Protein AF-A0A8T4W995-F1 (afdb_monomer_lite)

Radius of gyration: 31.46 Å; chains: 1; bounding box: 67×55×82 Å

pLDDT: mean 80.15, std 13.87, range [48.19, 95.19]

Structure (mmCIF, N/CA/C/O backbone):
data_AF-A0A8T4W995-F1
#
_entry.id   AF-A0A8T4W995-F1
#
loop_
_atom_site.group_PDB
_atom_site.id
_atom_site.type_symbol
_atom_site.label_atom_id
_atom_site.label_alt_id
_atom_site.labe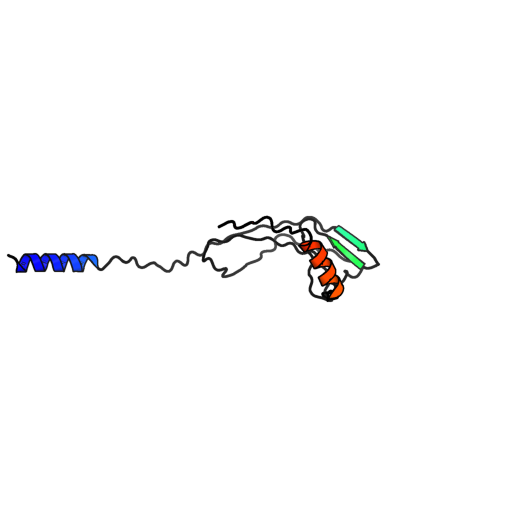l_comp_id
_atom_site.label_asym_id
_atom_site.label_entity_id
_atom_site.label_seq_id
_atom_site.pdbx_PDB_ins_code
_atom_site.Cartn_x
_atom_site.Cartn_y
_atom_site.Cartn_z
_atom_site.occupancy
_atom_site.B_iso_or_equiv
_atom_site.auth_seq_id
_atom_site.auth_comp_id
_atom_site.auth_asym_id
_atom_site.auth_atom_id
_atom_site.pdbx_PDB_model_num
ATOM 1 N N . MET A 1 1 ? -50.933 -1.919 63.798 1.00 59.69 1 MET A N 1
ATOM 2 C CA . MET A 1 1 ? -49.579 -2.475 63.555 1.00 59.69 1 MET A CA 1
ATOM 3 C C . MET A 1 1 ? -49.332 -2.862 62.095 1.00 59.69 1 MET A C 1
ATOM 5 O O . MET A 1 1 ? -48.410 -2.312 61.514 1.00 59.69 1 MET A O 1
ATOM 9 N N . LYS A 1 2 ? -50.172 -3.692 61.452 1.00 66.94 2 LYS A N 1
ATOM 10 C CA . LYS A 1 2 ? -49.977 -4.119 60.043 1.00 66.94 2 LYS A CA 1
ATOM 11 C C . LYS A 1 2 ? -49.832 -2.969 59.023 1.00 66.94 2 LYS A C 1
ATOM 13 O O . LYS A 1 2 ? -48.969 -3.030 58.161 1.00 66.94 2 LYS A O 1
ATOM 18 N N . LYS A 1 3 ? -50.619 -1.892 59.162 1.00 74.94 3 LYS A N 1
ATOM 19 C CA . LYS A 1 3 ? -50.568 -0.717 58.262 1.00 74.94 3 LYS A CA 1
ATOM 20 C C . LYS A 1 3 ? -49.280 0.110 58.398 1.00 74.94 3 LYS A C 1
ATOM 22 O O . LYS A 1 3 ? -48.778 0.622 57.409 1.00 74.94 3 LYS A O 1
ATOM 27 N N . ILE A 1 4 ? -48.733 0.194 59.613 1.00 80.75 4 ILE A N 1
ATOM 28 C CA . ILE A 1 4 ? -47.474 0.906 59.893 1.00 80.75 4 ILE A CA 1
ATOM 29 C C . ILE A 1 4 ? -46.301 0.119 59.307 1.00 80.75 4 ILE A C 1
ATOM 31 O O . ILE A 1 4 ? -45.450 0.687 58.636 1.00 80.75 4 ILE A O 1
ATOM 35 N N . MET A 1 5 ? -46.310 -1.205 59.478 1.00 81.00 5 MET A N 1
ATOM 36 C CA . MET A 1 5 ? -45.289 -2.075 58.900 1.00 81.00 5 MET A CA 1
ATOM 37 C C . MET A 1 5 ? -45.306 -2.043 57.360 1.00 81.00 5 MET A C 1
ATOM 39 O O . MET A 1 5 ? -44.251 -1.996 56.735 1.00 81.00 5 MET A O 1
ATOM 43 N N . LEU A 1 6 ? -46.497 -1.980 56.751 1.00 83.25 6 LEU A N 1
ATOM 44 C CA . LEU A 1 6 ? -46.648 -1.837 55.300 1.00 83.25 6 LEU A CA 1
ATOM 45 C C . LEU A 1 6 ? -46.112 -0.488 54.790 1.00 83.25 6 LEU A C 1
ATOM 47 O O . LEU A 1 6 ? -45.497 -0.434 53.730 1.00 83.25 6 LEU A O 1
ATOM 51 N N . SER A 1 7 ? -46.289 0.583 55.569 1.00 83.75 7 SER A N 1
ATOM 52 C CA . SER A 1 7 ? -45.753 1.912 55.250 1.00 83.75 7 SER A CA 1
ATOM 53 C C . SER A 1 7 ? -44.224 1.944 55.281 1.00 83.75 7 SER A C 1
ATOM 55 O O . SER A 1 7 ? -43.614 2.565 54.416 1.00 83.75 7 SER A O 1
ATOM 57 N N . PHE A 1 8 ? -43.598 1.259 56.244 1.00 82.94 8 PHE A N 1
ATOM 58 C CA . PHE A 1 8 ? -42.138 1.145 56.305 1.00 82.94 8 PHE A CA 1
ATOM 59 C C . PHE A 1 8 ? -41.574 0.308 55.156 1.00 82.94 8 PHE A C 1
ATOM 61 O O . PHE A 1 8 ? -40.542 0.669 54.600 1.00 82.94 8 PHE A O 1
ATOM 68 N N . LEU A 1 9 ? -42.269 -0.759 54.753 1.00 81.75 9 LEU A N 1
ATOM 69 C CA . LEU A 1 9 ? -41.882 -1.563 53.593 1.00 81.75 9 LEU A CA 1
ATOM 70 C C . LEU A 1 9 ? -41.928 -0.740 52.297 1.00 81.75 9 LEU A C 1
ATOM 72 O O . LEU A 1 9 ? -41.005 -0.808 51.490 1.00 81.75 9 LEU A O 1
ATOM 76 N N . PHE A 1 10 ? -42.968 0.080 52.123 1.00 80.44 10 PHE A N 1
ATOM 77 C CA . PHE A 1 10 ? -43.092 0.973 50.969 1.00 80.44 10 PHE A CA 1
ATOM 78 C C . PHE A 1 10 ? -42.010 2.057 50.955 1.00 80.44 10 PHE A C 1
ATOM 80 O O . PHE A 1 10 ? -41.427 2.332 49.910 1.00 80.44 10 PHE A O 1
ATOM 87 N N . LEU A 1 11 ? -41.698 2.633 52.119 1.00 80.25 11 LEU A N 1
ATOM 88 C CA . LEU A 1 11 ? -40.626 3.618 52.258 1.00 80.25 11 LEU A CA 1
ATOM 89 C C . LEU A 1 11 ? -39.253 3.001 51.944 1.00 80.25 11 LEU A C 1
ATOM 91 O O . LEU A 1 11 ? -38.442 3.624 51.267 1.00 80.25 11 LEU A O 1
ATOM 95 N N . PHE A 1 12 ? -39.021 1.753 52.361 1.00 78.81 12 PHE A N 1
ATOM 96 C CA . PHE A 1 12 ? -37.796 1.015 52.052 1.00 78.81 12 PHE A CA 1
ATOM 97 C C . PHE A 1 12 ? -37.675 0.679 50.557 1.00 78.81 12 PHE A C 1
ATOM 99 O O . PHE A 1 12 ? -36.586 0.770 49.994 1.00 78.81 12 PHE A O 1
ATOM 106 N N . LEU A 1 13 ? -38.786 0.355 49.884 1.00 74.81 13 LEU A N 1
ATOM 107 C CA . LEU A 1 13 ? -38.805 0.156 48.430 1.00 74.81 13 LEU A CA 1
ATOM 108 C C . LEU A 1 13 ? -38.495 1.453 47.665 1.00 74.81 13 LEU A C 1
ATOM 110 O O . LEU A 1 13 ? -37.734 1.432 46.702 1.00 74.81 13 LEU A O 1
ATOM 114 N N . LEU A 1 14 ? -39.047 2.584 48.114 1.00 72.19 14 LEU A N 1
ATOM 115 C CA . LEU A 1 14 ? -38.832 3.897 47.494 1.00 72.19 14 LEU A CA 1
ATOM 116 C C . LEU A 1 14 ? -37.412 4.443 47.712 1.00 72.19 14 LEU A C 1
ATOM 118 O O . LEU A 1 14 ? -36.934 5.247 46.918 1.00 72.19 14 LEU A O 1
ATOM 122 N N . LEU A 1 15 ? -36.714 3.994 48.755 1.00 68.94 15 LEU A N 1
ATOM 123 C CA . LEU A 1 15 ? -35.306 4.333 48.987 1.00 68.94 15 LEU A CA 1
ATOM 124 C C . LEU A 1 15 ? -34.338 3.516 48.110 1.00 68.94 15 LEU A C 1
ATOM 126 O O . LEU A 1 15 ? -33.193 3.922 47.949 1.00 68.94 15 LEU A O 1
ATOM 130 N N . ASN A 1 16 ? -34.785 2.405 47.509 1.00 63.03 16 ASN A N 1
ATOM 131 C CA . ASN A 1 16 ? -33.955 1.550 46.647 1.00 63.03 16 ASN A CA 1
ATOM 132 C C . ASN A 1 16 ? -34.031 1.895 45.146 1.00 63.03 16 ASN A C 1
ATOM 134 O O . ASN A 1 16 ? -33.331 1.278 44.350 1.00 63.03 16 ASN A O 1
ATOM 138 N N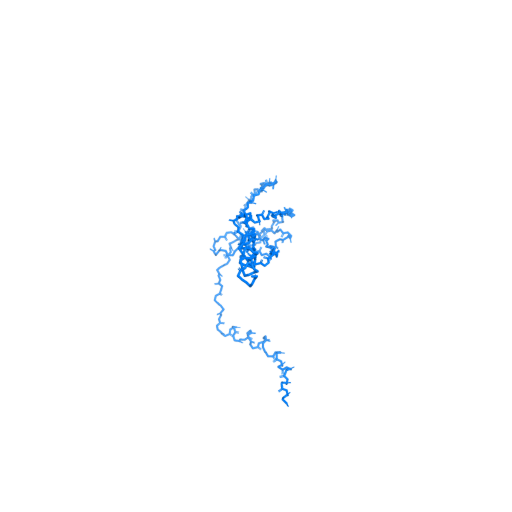 . VAL A 1 17 ? -34.851 2.867 44.727 1.00 60.16 17 VAL A N 1
ATOM 139 C CA . VAL A 1 17 ? -35.021 3.190 43.292 1.00 60.16 17 VAL A CA 1
ATOM 140 C C . VAL A 1 17 ? -33.990 4.164 42.716 1.00 60.16 17 VAL A C 1
ATOM 142 O O . VAL A 1 17 ? -34.069 4.471 41.534 1.00 60.16 17 VAL A O 1
ATOM 145 N N . ASN A 1 18 ? -32.992 4.625 43.476 1.00 58.88 18 ASN A N 1
ATOM 146 C CA . ASN A 1 18 ? -32.003 5.570 42.949 1.00 58.88 18 ASN A CA 1
ATOM 147 C C . ASN A 1 18 ? -30.573 5.255 43.380 1.00 58.88 18 ASN A C 1
ATOM 149 O O . ASN A 1 18 ? -30.041 5.927 44.251 1.00 58.88 18 ASN A O 1
ATOM 153 N N . THR A 1 19 ? -29.937 4.313 42.684 1.00 55.75 19 THR A N 1
ATOM 154 C CA . THR A 1 19 ? -28.528 4.442 42.268 1.00 55.75 19 THR A CA 1
ATOM 155 C C . THR A 1 19 ? -28.294 3.628 40.992 1.00 55.75 19 THR A C 1
ATOM 157 O O . THR A 1 19 ? -27.405 2.781 40.935 1.00 55.75 19 THR A O 1
ATOM 160 N N . ASN A 1 20 ? -29.072 3.877 39.935 1.00 53.44 20 ASN A N 1
ATOM 161 C CA . ASN A 1 20 ? -28.473 3.715 38.616 1.00 53.44 20 ASN A CA 1
ATOM 162 C C . ASN A 1 20 ? -27.527 4.896 38.491 1.00 53.44 20 ASN A C 1
ATOM 164 O O . ASN A 1 20 ? -27.963 6.031 38.296 1.00 53.44 20 ASN A O 1
ATOM 168 N N . ALA A 1 21 ? -26.251 4.625 38.761 1.00 53.28 21 ALA A N 1
ATOM 169 C CA . ALA A 1 21 ? -25.173 5.537 38.462 1.00 53.28 21 ALA A CA 1
ATOM 170 C C . ALA A 1 21 ? -25.461 6.143 37.089 1.00 53.28 21 ALA A C 1
ATOM 172 O O . ALA A 1 21 ? -25.670 5.422 36.111 1.00 53.28 21 ALA A O 1
ATOM 173 N N . ILE A 1 22 ? -25.537 7.470 37.053 1.00 50.31 22 ILE A N 1
ATOM 174 C CA . ILE A 1 22 ? -25.339 8.220 35.828 1.00 50.31 22 ILE A CA 1
ATOM 175 C C . ILE A 1 22 ? -23.974 7.742 35.345 1.00 50.31 22 ILE A C 1
ATOM 177 O O . ILE A 1 22 ? -22.948 8.127 35.903 1.00 50.31 22 ILE A O 1
ATOM 181 N N . LEU A 1 23 ? -23.978 6.808 34.394 1.00 52.41 23 LEU A N 1
ATOM 182 C CA . LEU A 1 23 ? -22.832 6.554 33.550 1.00 52.41 23 LEU A CA 1
ATOM 183 C C . LEU A 1 23 ? -22.650 7.877 32.827 1.00 52.41 23 LEU A C 1
ATOM 185 O O . LEU A 1 23 ? -23.374 8.193 31.884 1.00 52.41 23 LEU A O 1
ATOM 189 N N . THR A 1 24 ? -21.772 8.711 33.375 1.00 50.22 24 THR A N 1
ATOM 190 C CA . THR A 1 24 ? -21.151 9.766 32.604 1.00 50.22 24 THR A CA 1
ATOM 191 C C . THR A 1 24 ? -20.681 9.097 31.327 1.00 50.22 24 THR A C 1
ATOM 193 O O . THR A 1 24 ? -20.002 8.071 31.375 1.00 50.22 24 THR A O 1
ATOM 196 N N . ASP A 1 25 ? -21.148 9.634 30.207 1.00 49.47 25 ASP A N 1
ATOM 197 C CA . ASP A 1 25 ? -20.716 9.316 28.855 1.00 49.47 25 ASP A CA 1
ATOM 198 C C . ASP A 1 25 ? -19.243 9.729 28.699 1.00 49.47 25 ASP A C 1
ATOM 200 O O . ASP A 1 25 ? -18.883 10.600 27.917 1.00 49.47 25 ASP A O 1
ATOM 204 N N . ASP A 1 26 ? -18.373 9.137 29.513 1.00 48.19 26 ASP A N 1
ATOM 205 C CA . ASP A 1 26 ? -16.971 8.987 29.199 1.00 48.19 26 ASP A CA 1
ATOM 206 C C . ASP A 1 26 ? -16.947 7.869 28.171 1.00 48.19 26 ASP A C 1
ATOM 208 O O . ASP A 1 26 ? -16.688 6.702 28.476 1.00 48.19 26 ASP A O 1
ATOM 212 N N . SER A 1 27 ? -17.276 8.218 26.926 1.00 58.09 27 SER A N 1
ATOM 213 C CA . SER A 1 27 ? -16.834 7.443 25.782 1.00 58.09 27 SER A CA 1
ATOM 214 C C . SER A 1 27 ? -15.336 7.235 25.991 1.00 58.09 27 SER A C 1
ATOM 216 O O . SER A 1 27 ? -14.557 8.185 25.886 1.00 58.09 27 SER A O 1
ATOM 218 N N . LEU A 1 28 ? -14.960 6.031 26.421 1.00 59.12 28 LEU A N 1
ATOM 219 C CA . LEU A 1 28 ? -13.613 5.687 26.846 1.00 59.12 28 LEU A CA 1
ATOM 220 C C . LEU A 1 28 ? -12.721 5.768 25.602 1.00 59.12 28 LEU A C 1
ATOM 222 O O . LEU A 1 28 ? -12.573 4.808 24.851 1.00 59.12 28 LEU A O 1
ATOM 226 N N . SER A 1 29 ? -12.229 6.970 25.306 1.00 66.94 29 SER A N 1
ATOM 227 C CA . SER A 1 29 ? -11.438 7.249 24.116 1.00 66.94 29 SER A CA 1
ATOM 228 C C . SER A 1 29 ? -10.022 6.771 24.380 1.00 66.94 29 SER A C 1
ATOM 230 O O . SER A 1 29 ? -9.174 7.516 24.872 1.00 66.94 29 SER A O 1
ATOM 232 N N . GLU A 1 30 ? -9.769 5.507 24.072 1.00 78.44 30 GLU A N 1
ATOM 233 C CA . GLU A 1 30 ? -8.433 4.939 24.144 1.00 78.44 30 GLU A CA 1
ATOM 234 C C . GLU A 1 30 ? -7.613 5.383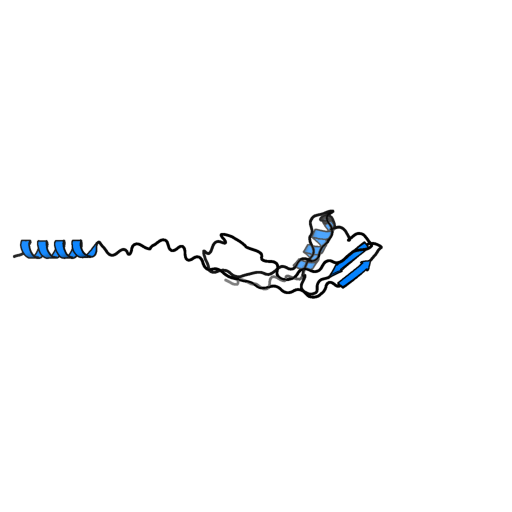 22.926 1.00 78.44 30 GLU A C 1
ATOM 236 O O . GLU A 1 30 ? -7.943 5.080 21.779 1.00 78.44 30 GLU A O 1
ATOM 241 N N . ASN A 1 31 ? -6.527 6.114 23.176 1.00 85.50 31 ASN A N 1
ATOM 242 C CA . ASN A 1 31 ? -5.577 6.490 22.136 1.00 85.50 31 ASN A CA 1
ATOM 243 C C . ASN A 1 31 ? -4.476 5.434 22.047 1.00 85.50 31 ASN A C 1
ATOM 245 O O . ASN A 1 31 ? -3.674 5.292 22.969 1.00 85.50 31 ASN A O 1
ATOM 249 N N . GLN A 1 32 ? -4.389 4.748 20.909 1.00 87.88 32 GLN A N 1
ATOM 250 C CA . GLN A 1 32 ? -3.279 3.846 20.606 1.00 87.88 32 GLN A CA 1
ATOM 251 C C . GLN A 1 32 ? -2.324 4.502 19.609 1.00 87.88 32 GLN A C 1
ATOM 253 O O . GLN A 1 32 ? -2.745 5.041 18.587 1.00 87.88 32 GLN A O 1
ATOM 258 N N . SER A 1 33 ? -1.027 4.471 19.921 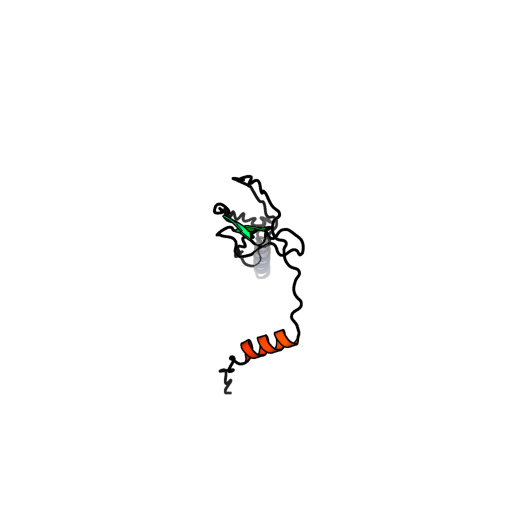1.00 90.44 33 SER A N 1
ATOM 259 C CA . SER A 1 33 ? 0.029 5.034 19.074 1.00 90.44 33 SER A CA 1
ATOM 260 C C . SER A 1 33 ? 0.933 3.931 18.543 1.00 90.44 33 SER A C 1
ATOM 262 O O . SER A 1 33 ? 1.397 3.082 19.303 1.00 90.44 33 SER A O 1
ATOM 264 N N . PHE A 1 34 ? 1.217 3.978 17.243 1.00 90.50 34 PHE A N 1
ATOM 265 C CA . PHE A 1 34 ? 2.125 3.054 16.574 1.00 90.50 34 PHE A CA 1
ATOM 266 C C . PHE A 1 34 ? 3.233 3.841 15.887 1.00 90.50 34 PHE A C 1
ATOM 268 O O . PHE A 1 34 ? 2.963 4.810 15.180 1.00 90.50 34 PHE A O 1
ATOM 275 N N . THR A 1 35 ? 4.470 3.393 16.077 1.00 91.50 35 THR A N 1
ATOM 276 C CA . THR A 1 35 ? 5.636 3.954 15.396 1.00 91.50 35 THR A CA 1
ATOM 277 C C . THR A 1 35 ? 6.117 2.969 14.347 1.00 91.50 35 THR A C 1
ATOM 279 O O . THR A 1 35 ? 6.291 1.780 14.631 1.00 91.50 35 THR A O 1
ATOM 282 N N . PHE A 1 36 ? 6.343 3.478 13.141 1.00 90.75 36 PHE A N 1
ATOM 283 C CA . PHE A 1 36 ? 6.863 2.719 12.015 1.00 90.75 36 PHE A CA 1
ATOM 284 C C . PHE A 1 36 ? 8.180 3.333 11.564 1.00 90.75 36 PHE A C 1
ATOM 286 O O . PHE A 1 36 ? 8.291 4.551 11.445 1.00 90.75 36 PHE A O 1
ATOM 293 N N . SER A 1 37 ? 9.154 2.470 11.300 1.00 91.19 37 SER A N 1
ATOM 294 C CA . SER A 1 37 ? 10.447 2.847 10.746 1.00 91.19 37 SER A CA 1
ATOM 295 C C . SER A 1 37 ? 10.714 1.969 9.539 1.00 91.19 37 SER A C 1
ATOM 297 O O . SER A 1 37 ? 10.444 0.768 9.579 1.00 91.19 37 SER A O 1
ATOM 299 N N . PHE A 1 38 ? 11.244 2.577 8.486 1.00 92.19 38 PHE A N 1
ATOM 300 C CA . PHE A 1 38 ? 11.531 1.903 7.230 1.00 92.19 38 PHE A CA 1
ATOM 301 C C . PHE A 1 38 ? 13.030 1.886 6.981 1.00 92.19 38 PHE A C 1
ATOM 303 O O . PHE A 1 38 ? 13.750 2.825 7.333 1.00 92.19 38 PHE A O 1
ATOM 310 N N . SER A 1 39 ? 13.489 0.805 6.367 1.00 93.25 39 SER A N 1
ATOM 311 C CA . SER A 1 39 ? 14.829 0.729 5.803 1.00 93.25 39 SER A CA 1
ATOM 312 C C . SER A 1 39 ? 14.986 1.687 4.616 1.00 93.25 39 SER A C 1
ATOM 314 O O . SER A 1 39 ? 14.007 2.078 3.977 1.00 93.25 39 SER A O 1
ATOM 316 N N . SER A 1 40 ? 16.231 2.072 4.313 1.00 92.44 40 SER A N 1
ATOM 317 C CA . SER A 1 40 ? 16.524 2.845 3.103 1.00 92.44 40 SER A CA 1
ATOM 318 C C . SER A 1 40 ? 16.056 2.079 1.859 1.00 92.44 40 SER A C 1
ATOM 320 O O . SER A 1 40 ? 16.315 0.875 1.774 1.00 92.44 40 SER A O 1
ATOM 322 N N . PRO A 1 41 ? 15.406 2.747 0.891 1.00 93.88 41 PRO A N 1
ATOM 323 C CA . PRO A 1 41 ? 14.905 2.075 -0.296 1.00 93.88 41 PRO A CA 1
ATOM 324 C C . PRO A 1 41 ? 16.054 1.572 -1.176 1.00 93.88 41 PRO A C 1
ATOM 326 O O . PRO A 1 41 ? 17.052 2.264 -1.382 1.00 93.88 41 PRO A O 1
ATOM 329 N N . GLU A 1 42 ? 15.885 0.383 -1.743 1.00 93.81 42 GLU A N 1
ATOM 330 C CA . GLU A 1 42 ? 16.729 -0.137 -2.814 1.00 93.81 42 GLU A CA 1
ATOM 331 C C . GLU A 1 42 ? 16.088 0.224 -4.159 1.00 93.81 42 GLU A C 1
ATOM 333 O O . GLU A 1 42 ? 14.931 -0.108 -4.416 1.00 93.81 42 GLU A O 1
ATOM 338 N N . ILE A 1 43 ? 16.826 0.929 -5.016 1.00 93.50 43 ILE A N 1
ATOM 339 C CA . ILE A 1 43 ? 16.336 1.422 -6.309 1.00 93.50 43 ILE A CA 1
ATOM 340 C C . ILE A 1 43 ? 17.074 0.665 -7.412 1.00 93.50 43 ILE A C 1
ATOM 342 O O . ILE A 1 43 ? 18.302 0.735 -7.494 1.00 93.50 43 ILE A O 1
ATOM 346 N N . LYS A 1 44 ? 16.336 -0.064 -8.250 1.00 92.50 44 LYS A N 1
ATOM 347 C CA . LYS A 1 44 ? 16.880 -0.869 -9.353 1.00 92.50 44 LYS A CA 1
ATOM 348 C C . LYS A 1 44 ? 16.304 -0.421 -10.686 1.00 92.50 44 LYS A C 1
ATOM 350 O O . LYS A 1 44 ? 15.133 -0.071 -10.767 1.00 92.50 44 LYS A O 1
ATOM 355 N N . MET A 1 45 ? 17.129 -0.502 -11.726 1.00 93.12 45 MET A N 1
ATOM 356 C CA . MET A 1 45 ? 16.693 -0.368 -13.115 1.00 93.12 45 MET A CA 1
ATOM 357 C C . MET A 1 45 ? 16.384 -1.753 -13.680 1.00 93.12 45 MET A C 1
ATOM 359 O O . MET A 1 45 ? 17.251 -2.628 -13.661 1.00 93.12 45 MET A O 1
ATOM 363 N N . ILE A 1 46 ? 15.164 -1.953 -14.169 1.00 90.50 46 ILE A N 1
ATOM 364 C CA . ILE A 1 46 ? 14.700 -3.194 -14.794 1.00 90.50 46 ILE A CA 1
ATOM 365 C C . ILE A 1 46 ? 13.903 -2.801 -16.040 1.00 90.50 46 ILE A C 1
ATOM 367 O O . ILE A 1 46 ? 12.911 -2.094 -15.925 1.00 90.50 46 ILE A O 1
ATOM 371 N N . ASN A 1 47 ? 14.329 -3.262 -17.221 1.00 88.44 47 ASN A N 1
ATOM 372 C CA . ASN A 1 47 ? 13.681 -2.955 -18.507 1.00 88.44 47 ASN A CA 1
ATOM 373 C C . ASN A 1 47 ? 13.469 -1.444 -18.745 1.00 88.44 47 ASN A C 1
ATOM 375 O O . ASN A 1 47 ? 12.380 -1.027 -19.120 1.00 88.44 47 ASN A O 1
ATOM 379 N N . ASP A 1 48 ? 14.501 -0.634 -18.486 1.00 89.94 48 ASP A N 1
ATOM 380 C CA . ASP A 1 48 ? 14.486 0.838 -18.600 1.00 89.94 48 ASP A CA 1
ATOM 381 C C . ASP A 1 48 ? 13.529 1.579 -17.648 1.00 89.94 48 ASP A C 1
ATOM 383 O O . ASP A 1 48 ? 13.419 2.805 -17.696 1.00 89.94 48 ASP A O 1
ATOM 387 N N . GLU A 1 49 ? 12.914 0.864 -16.709 1.00 93.25 49 GLU A N 1
ATOM 388 C CA . GLU A 1 49 ? 12.071 1.429 -15.663 1.00 93.25 49 GLU A CA 1
ATOM 389 C C . GLU A 1 49 ? 12.712 1.276 -14.281 1.00 93.25 49 GLU A C 1
ATOM 391 O O . GLU A 1 49 ? 13.510 0.371 -14.015 1.00 93.25 49 GLU A O 1
ATOM 396 N N . ILE A 1 50 ? 12.340 2.172 -13.372 1.00 94.31 50 ILE A N 1
ATOM 397 C CA . ILE A 1 50 ? 12.734 2.116 -11.971 1.00 94.31 50 ILE A CA 1
ATOM 398 C C . ILE A 1 50 ? 11.766 1.224 -11.203 1.00 94.31 50 ILE A C 1
ATOM 400 O O . ILE A 1 50 ? 10.556 1.452 -11.189 1.00 94.31 50 ILE A O 1
ATOM 404 N N . GLN A 1 51 ? 12.330 0.283 -10.457 1.00 92.50 51 GLN A N 1
ATOM 405 C CA . GLN A 1 51 ? 11.641 -0.430 -9.393 1.00 92.50 51 GLN A CA 1
ATOM 406 C C . GLN A 1 51 ? 12.244 -0.043 -8.047 1.00 92.50 51 GLN A C 1
ATOM 408 O O . GLN A 1 51 ? 13.463 -0.056 -7.854 1.00 92.50 51 GLN A O 1
ATOM 413 N N . ILE A 1 52 ? 11.368 0.325 -7.120 1.00 93.69 52 ILE A N 1
ATOM 414 C CA . ILE A 1 52 ? 11.726 0.716 -5.759 1.00 93.69 52 ILE A CA 1
ATOM 415 C C . ILE A 1 52 ? 11.348 -0.440 -4.844 1.00 93.69 52 ILE A C 1
ATOM 417 O O . ILE A 1 52 ? 10.245 -0.969 -4.947 1.00 93.69 52 ILE A O 1
ATOM 421 N N . PHE A 1 53 ? 12.240 -0.803 -3.932 1.00 92.88 53 PHE A N 1
ATOM 422 C CA . PHE A 1 53 ? 12.020 -1.842 -2.935 1.00 92.88 53 PHE A CA 1
ATOM 423 C C . PHE A 1 53 ? 12.280 -1.281 -1.542 1.00 92.88 53 PHE A C 1
ATOM 425 O O . PHE A 1 53 ? 13.241 -0.549 -1.321 1.00 92.88 53 PHE A O 1
ATOM 432 N N . ILE A 1 54 ? 11.430 -1.646 -0.587 1.00 95.06 54 ILE A N 1
ATOM 433 C CA . ILE A 1 54 ? 11.619 -1.365 0.839 1.00 95.06 54 ILE A CA 1
ATOM 434 C C . ILE A 1 54 ? 11.472 -2.700 1.555 1.00 95.06 54 ILE A C 1
ATOM 436 O O . ILE A 1 54 ? 10.496 -3.406 1.313 1.00 95.06 54 ILE A O 1
ATOM 440 N N . LYS A 1 55 ? 12.424 -3.055 2.424 1.00 94.94 55 LYS A N 1
ATOM 441 C CA . LYS A 1 55 ? 12.485 -4.384 3.059 1.00 94.94 55 LYS A CA 1
ATOM 442 C C . LYS A 1 55 ? 11.193 -4.750 3.788 1.00 94.94 55 LYS A C 1
ATOM 444 O O . LYS A 1 55 ? 10.787 -5.906 3.788 1.00 94.94 55 LYS A O 1
ATOM 449 N N . GLU A 1 56 ? 10.585 -3.772 4.447 1.00 95.19 56 GLU A N 1
ATOM 450 C CA . GLU A 1 56 ? 9.367 -3.957 5.225 1.00 95.19 56 GLU A CA 1
ATOM 451 C C . GLU A 1 56 ? 8.121 -4.091 4.339 1.00 95.19 56 GLU A C 1
ATOM 453 O O . GLU A 1 56 ? 7.131 -4.666 4.781 1.00 95.19 56 GLU A O 1
ATOM 458 N N . ALA A 1 57 ? 8.140 -3.578 3.105 1.00 94.38 57 ALA A N 1
ATOM 459 C CA . ALA A 1 57 ? 6.978 -3.598 2.229 1.00 94.38 57 ALA A CA 1
ATOM 460 C C . ALA A 1 57 ? 6.646 -5.027 1.778 1.00 94.38 57 ALA A C 1
ATOM 462 O O . ALA A 1 57 ? 7.475 -5.734 1.213 1.00 94.38 57 ALA A O 1
ATOM 463 N N . SER A 1 58 ? 5.400 -5.438 2.008 1.00 90.12 58 SER A N 1
ATOM 464 C CA . SER A 1 58 ? 4.888 -6.767 1.651 1.00 90.12 58 SER A CA 1
ATOM 465 C C . SER A 1 58 ? 4.123 -6.781 0.327 1.00 90.12 58 SER A C 1
ATOM 467 O O . SER A 1 58 ? 3.704 -7.836 -0.140 1.00 90.12 58 SER A O 1
ATOM 469 N N . SER A 1 59 ? 3.887 -5.607 -0.254 1.00 90.62 59 SER A N 1
ATOM 470 C CA . SER A 1 59 ? 3.083 -5.416 -1.459 1.00 90.62 59 SER A CA 1
ATOM 471 C C . SER A 1 59 ? 3.480 -4.114 -2.153 1.00 90.62 59 SER A C 1
ATOM 473 O O . SER A 1 59 ? 4.302 -3.357 -1.632 1.00 90.62 59 SER A O 1
ATOM 475 N N . SER A 1 60 ? 2.872 -3.833 -3.301 1.00 90.38 60 SER A N 1
ATOM 476 C CA . SER A 1 60 ? 2.917 -2.527 -3.955 1.00 90.38 60 SER A CA 1
ATOM 477 C C . SER A 1 60 ? 1.520 -1.911 -4.061 1.00 90.38 60 SER A C 1
ATOM 479 O O . SER A 1 60 ? 0.503 -2.573 -3.830 1.00 90.38 60 SER A O 1
ATOM 481 N N . ILE A 1 61 ? 1.460 -0.616 -4.370 1.00 87.88 61 ILE A N 1
ATOM 482 C CA . ILE A 1 61 ? 0.229 0.030 -4.832 1.00 87.88 61 ILE A CA 1
ATOM 483 C C . ILE A 1 61 ? -0.212 -0.674 -6.119 1.00 87.88 61 ILE A C 1
ATOM 485 O O . ILE A 1 61 ? 0.615 -0.989 -6.966 1.00 87.88 61 ILE A O 1
ATOM 489 N N . THR A 1 62 ? -1.506 -0.972 -6.218 1.00 84.31 62 THR A N 1
ATOM 490 C CA . THR A 1 62 ? -2.087 -1.782 -7.303 1.00 84.31 62 THR A CA 1
ATOM 491 C C . THR A 1 62 ? -3.078 -1.003 -8.158 1.00 84.31 62 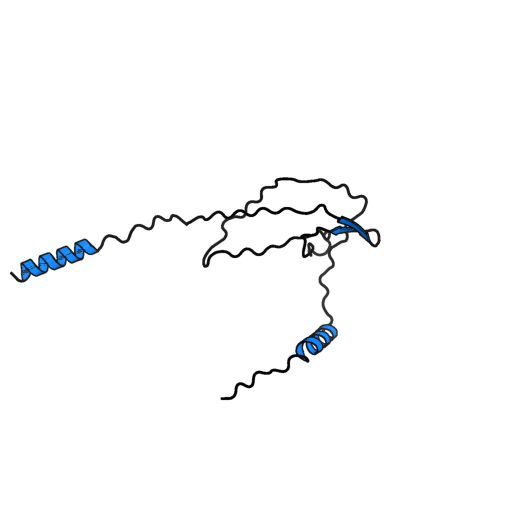THR A C 1
ATOM 493 O O . THR A 1 62 ? -3.727 -1.596 -9.014 1.00 84.31 62 THR A O 1
ATOM 496 N N . ASP A 1 63 ? -3.185 0.314 -7.957 1.00 88.56 63 ASP A N 1
ATOM 497 C CA . ASP A 1 63 ? -4.046 1.172 -8.766 1.00 88.56 63 ASP A CA 1
ATOM 498 C C . ASP A 1 63 ? -3.552 1.158 -10.222 1.00 88.56 63 ASP A C 1
ATOM 500 O O . ASP A 1 63 ? -2.449 1.641 -10.502 1.00 88.56 63 ASP A O 1
ATOM 504 N N . PRO A 1 64 ? -4.319 0.584 -11.166 1.00 87.94 64 PRO A N 1
ATOM 505 C CA . PRO A 1 64 ? -3.809 0.320 -12.504 1.00 87.94 64 PRO A CA 1
ATOM 506 C C . PRO A 1 64 ? -3.397 1.594 -13.235 1.00 87.94 64 PRO A C 1
ATOM 508 O O . PRO A 1 64 ? -4.130 2.583 -13.243 1.00 87.94 64 PRO A O 1
ATOM 511 N N . GLY A 1 65 ? -2.221 1.568 -13.862 1.00 87.12 65 GLY A N 1
ATOM 512 C CA . GLY A 1 65 ? -1.670 2.727 -14.567 1.00 87.12 65 GLY A CA 1
ATOM 513 C C . GLY A 1 65 ? -1.026 3.792 -13.669 1.00 87.12 65 GLY A C 1
ATOM 514 O O . GLY A 1 65 ? -0.473 4.753 -14.198 1.00 87.12 65 GLY A O 1
ATOM 515 N N . TYR A 1 66 ? -1.031 3.626 -12.342 1.00 91.69 66 TYR A N 1
ATOM 516 C CA . TYR A 1 66 ? -0.246 4.453 -11.419 1.00 91.69 66 TYR A CA 1
ATOM 517 C C . TYR A 1 66 ? 1.129 3.829 -11.144 1.00 91.69 66 TYR A C 1
ATOM 519 O O . TYR A 1 66 ? 1.263 2.606 -11.231 1.00 91.69 66 TYR A O 1
ATOM 527 N N . PRO A 1 67 ? 2.150 4.622 -10.767 1.00 92.88 67 PRO A N 1
ATOM 528 C CA . PRO A 1 67 ? 3.450 4.098 -10.354 1.00 92.88 67 PRO A CA 1
ATOM 529 C C . PRO A 1 67 ? 3.329 3.017 -9.272 1.00 92.88 67 PRO A C 1
ATOM 531 O O . PRO A 1 67 ? 2.709 3.233 -8.228 1.00 92.88 67 PRO A O 1
ATOM 534 N N . SER A 1 68 ? 3.950 1.865 -9.506 1.00 92.69 68 SER A N 1
ATOM 535 C CA . SER A 1 68 ? 3.986 0.751 -8.561 1.00 92.69 68 SER A CA 1
ATOM 536 C C . SER A 1 68 ? 4.983 1.054 -7.442 1.00 92.69 68 SER A C 1
ATOM 538 O O . SER A 1 68 ? 6.173 0.751 -7.539 1.00 92.69 68 SER A O 1
ATOM 540 N N . LEU A 1 69 ? 4.494 1.669 -6.366 1.00 94.00 69 LEU A N 1
ATOM 541 C CA . LEU A 1 69 ? 5.293 2.007 -5.187 1.00 94.00 69 LEU A CA 1
ATOM 542 C C . LEU A 1 69 ? 5.166 0.939 -4.090 1.00 94.00 69 LEU A C 1
ATOM 544 O O . LEU A 1 69 ? 4.074 0.397 -3.905 1.00 94.00 69 LEU A O 1
ATOM 548 N N . PRO A 1 70 ? 6.232 0.663 -3.315 1.00 94.69 70 PRO A N 1
ATOM 549 C CA . PRO A 1 70 ? 6.173 -0.231 -2.163 1.00 94.69 70 PRO A CA 1
ATOM 550 C C . PRO A 1 70 ? 5.130 0.197 -1.133 1.00 94.69 70 PRO A C 1
ATOM 552 O O . PRO A 1 70 ? 5.018 1.372 -0.785 1.00 94.69 70 PRO A O 1
ATOM 555 N N . LYS A 1 71 ? 4.415 -0.783 -0.587 1.00 93.38 71 LYS A N 1
ATOM 556 C CA . LYS A 1 71 ? 3.396 -0.609 0.443 1.00 93.38 71 LYS A CA 1
ATOM 557 C C . LYS A 1 71 ? 3.636 -1.574 1.600 1.00 93.38 71 LYS A C 1
ATOM 559 O O . LYS A 1 71 ? 3.636 -2.797 1.440 1.00 93.38 71 LYS A O 1
ATOM 564 N N . TYR A 1 72 ? 3.771 -1.007 2.793 1.00 93.00 72 TYR A N 1
ATOM 565 C CA . TYR A 1 72 ? 3.740 -1.749 4.046 1.00 93.00 72 TYR A CA 1
ATOM 566 C C . TYR A 1 72 ? 2.314 -1.805 4.595 1.00 93.00 72 TYR A C 1
ATOM 568 O O . TYR A 1 72 ? 1.633 -0.784 4.666 1.00 93.00 72 TYR A O 1
ATOM 576 N N . THR A 1 73 ? 1.868 -2.993 4.998 1.00 92.44 73 THR A N 1
ATOM 577 C CA . THR A 1 73 ? 0.558 -3.195 5.628 1.00 92.44 73 THR A CA 1
ATOM 578 C C . THR A 1 73 ? 0.747 -3.904 6.961 1.00 92.44 73 THR A C 1
ATOM 580 O O . THR A 1 73 ? 1.427 -4.927 7.027 1.00 92.44 73 THR A O 1
ATOM 583 N N . LYS A 1 74 ? 0.124 -3.381 8.021 1.00 90.00 74 LYS A N 1
ATOM 584 C CA . LYS A 1 74 ? 0.115 -4.000 9.349 1.00 90.00 74 LYS A CA 1
ATOM 585 C C . LYS A 1 74 ? -1.307 -4.103 9.878 1.00 90.00 74 LYS A C 1
ATOM 587 O O . LYS A 1 74 ? -2.052 -3.127 9.851 1.00 90.00 74 LYS A O 1
ATOM 592 N N . THR A 1 75 ? -1.647 -5.272 10.406 1.00 91.81 75 THR A N 1
ATOM 593 C CA . THR A 1 75 ? -2.923 -5.518 11.082 1.00 91.81 75 THR A CA 1
ATOM 594 C C . THR A 1 75 ? -2.799 -5.173 12.561 1.00 91.81 75 THR A C 1
ATOM 596 O O . THR A 1 75 ? -1.844 -5.584 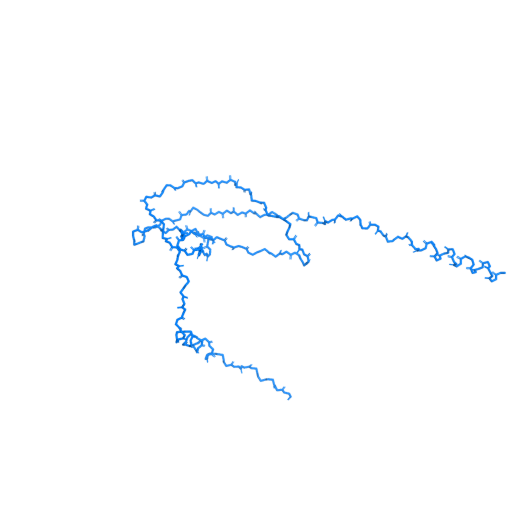13.221 1.00 91.81 75 THR A O 1
ATOM 599 N N . ILE A 1 76 ? -3.769 -4.425 13.081 1.00 90.88 76 ILE A N 1
ATOM 600 C CA . ILE A 1 76 ? -3.874 -4.061 14.496 1.00 90.88 76 ILE A CA 1
ATOM 601 C C . ILE A 1 76 ? -5.155 -4.694 15.037 1.00 90.88 76 ILE A C 1
ATOM 603 O O . ILE A 1 76 ? -6.215 -4.564 14.427 1.00 90.88 76 ILE A O 1
ATOM 607 N N . ILE A 1 77 ? -5.046 -5.389 16.169 1.00 89.44 77 ILE A N 1
ATOM 608 C CA . ILE A 1 77 ? -6.191 -5.997 16.850 1.00 89.44 77 ILE A CA 1
ATOM 609 C C . ILE A 1 77 ? -6.720 -4.984 17.855 1.00 89.44 77 ILE A C 1
ATOM 611 O O . ILE A 1 77 ? -5.986 -4.551 18.741 1.00 89.44 77 ILE A O 1
ATOM 615 N N . LEU A 1 78 ? -7.988 -4.618 17.708 1.00 87.81 78 LEU A N 1
ATOM 616 C CA . LEU A 1 78 ? -8.669 -3.711 18.622 1.00 87.81 78 LEU A CA 1
ATOM 617 C C . LEU A 1 78 ? -9.615 -4.491 19.548 1.00 87.81 78 LEU A C 1
ATOM 619 O O . LEU A 1 78 ? -10.076 -5.574 19.171 1.00 87.81 78 LEU A O 1
ATOM 623 N N . PRO A 1 79 ? -9.934 -3.958 20.742 1.00 87.00 79 PRO A N 1
ATOM 624 C CA . PRO A 1 79 ? -10.919 -4.562 21.630 1.00 87.00 79 PRO A CA 1
ATOM 625 C C . PRO A 1 79 ? -12.275 -4.762 20.946 1.00 87.00 79 PRO A C 1
ATOM 627 O O . PRO A 1 79 ? -12.670 -4.000 20.057 1.00 87.00 79 PRO A O 1
ATOM 630 N N . GLN A 1 80 ? -13.014 -5.781 21.381 1.00 86.69 80 GLN A N 1
ATOM 631 C CA . GLN A 1 80 ? -14.355 -6.051 20.871 1.00 86.69 80 GLN A CA 1
ATOM 632 C C . GLN A 1 80 ? -15.272 -4.832 21.073 1.00 86.69 80 GLN A C 1
ATOM 634 O O . GLN A 1 80 ? -15.196 -4.158 22.096 1.00 86.69 80 GLN A O 1
ATOM 639 N N . ALA A 1 81 ? -16.134 -4.559 20.088 1.00 88.88 81 ALA A N 1
ATOM 640 C CA . ALA A 1 81 ? -17.043 -3.405 20.054 1.00 88.88 81 ALA A CA 1
ATOM 641 C C . ALA A 1 81 ? -16.366 -2.016 20.032 1.00 88.88 81 ALA A C 1
ATOM 643 O O . ALA A 1 81 ? -17.045 -1.001 20.187 1.00 88.88 81 ALA A O 1
ATOM 644 N N . SER A 1 82 ? -15.055 -1.942 19.782 1.00 87.81 82 SER A N 1
ATOM 645 C CA . SER A 1 82 ? -14.381 -0.671 19.506 1.00 87.81 82 SER A CA 1
ATOM 646 C C . SER A 1 82 ? -14.741 -0.121 18.118 1.00 87.81 82 SER A C 1
ATOM 648 O O . SER A 1 82 ? -15.048 -0.862 17.180 1.00 87.81 82 SER A O 1
ATOM 650 N N . LYS A 1 83 ? -14.687 1.207 17.978 1.00 89.06 83 LYS A N 1
ATOM 651 C CA . LYS A 1 83 ? -14.851 1.915 16.705 1.00 89.06 83 LYS A CA 1
ATOM 652 C C . LYS A 1 83 ? -13.733 2.936 16.555 1.00 89.06 83 LYS A C 1
ATOM 654 O O . LYS A 1 83 ? -13.544 3.778 17.427 1.00 89.06 83 LYS A O 1
ATOM 659 N N . ILE A 1 84 ? -13.030 2.892 15.426 1.00 90.94 84 ILE A N 1
ATOM 660 C CA . ILE A 1 84 ? -12.021 3.901 15.095 1.00 90.94 84 ILE A CA 1
ATOM 661 C C . ILE A 1 84 ? -12.747 5.207 14.756 1.00 90.94 84 ILE A C 1
ATOM 663 O O . ILE A 1 84 ? -13.524 5.259 13.803 1.00 90.94 84 ILE A O 1
ATOM 667 N N . SER A 1 85 ? -12.509 6.252 15.546 1.00 91.19 85 SER A N 1
ATOM 668 C CA . SER A 1 85 ? -13.049 7.596 15.310 1.00 91.19 85 SER A CA 1
ATOM 669 C C . SER A 1 85 ? -12.173 8.408 14.356 1.00 91.19 85 SER A C 1
ATOM 671 O O . SER A 1 85 ? -12.687 9.104 13.483 1.00 91.19 85 SER A O 1
ATOM 673 N N . SER A 1 86 ? -10.852 8.302 14.500 1.00 92.00 86 SER A N 1
ATOM 674 C CA . SER A 1 86 ? -9.874 9.033 13.696 1.00 92.00 86 SER A CA 1
ATOM 675 C C . SER A 1 86 ? -8.536 8.305 13.644 1.00 92.00 86 SER A C 1
ATOM 677 O O . SER A 1 86 ? -8.161 7.626 14.600 1.00 92.00 86 SER A O 1
ATOM 679 N N . VAL A 1 87 ? -7.793 8.506 12.556 1.00 91.81 87 VAL A N 1
ATOM 680 C CA . VAL A 1 87 ? -6.388 8.108 12.431 1.00 91.81 87 VAL A CA 1
ATOM 681 C C . VAL A 1 87 ? -5.582 9.362 12.125 1.00 91.81 87 VAL A C 1
ATOM 683 O O . VAL A 1 87 ? -5.850 10.042 11.138 1.00 91.81 87 VAL A O 1
ATOM 686 N N . THR A 1 88 ? -4.599 9.660 12.970 1.00 91.81 88 THR A N 1
ATOM 687 C CA . THR A 1 88 ? -3.713 10.815 12.797 1.00 91.81 88 THR A CA 1
ATOM 688 C C . THR A 1 88 ? -2.309 10.325 12.495 1.00 91.81 88 THR A C 1
ATOM 690 O O . THR A 1 88 ? -1.745 9.547 13.262 1.00 91.81 88 THR A O 1
ATOM 693 N N . ILE A 1 89 ? -1.739 10.806 11.393 1.00 91.31 89 ILE A N 1
ATOM 694 C CA . ILE A 1 89 ? -0.372 10.493 10.978 1.00 91.31 89 ILE A CA 1
ATOM 695 C C . ILE A 1 89 ? 0.515 11.690 11.319 1.00 91.31 89 ILE A C 1
ATOM 697 O O . ILE A 1 89 ? 0.143 12.837 11.071 1.00 91.31 89 ILE A O 1
ATOM 701 N N . LYS A 1 90 ? 1.673 11.420 11.921 1.00 89.06 90 LYS A N 1
ATOM 702 C CA . LYS A 1 90 ? 2.721 12.413 12.161 1.00 89.06 90 LYS A CA 1
ATOM 703 C C . LYS A 1 90 ? 4.009 11.910 11.532 1.00 89.06 90 LYS A C 1
ATOM 705 O O . LYS A 1 90 ? 4.548 10.897 11.977 1.00 89.06 90 LYS A O 1
ATOM 710 N N . ASP A 1 91 ? 4.489 12.627 10.526 1.00 84.38 91 ASP A N 1
ATOM 711 C CA . ASP A 1 91 ? 5.770 12.330 9.899 1.00 84.38 91 ASP A CA 1
ATOM 712 C C . ASP A 1 91 ? 6.904 12.814 10.804 1.00 84.38 91 ASP A C 1
ATOM 714 O O . ASP A 1 91 ? 6.889 13.945 11.292 1.00 84.38 91 ASP A O 1
ATOM 718 N N . TYR A 1 92 ? 7.883 11.944 11.045 1.00 80.44 92 TYR A N 1
ATOM 719 C CA . TYR A 1 92 ? 9.053 12.276 11.861 1.00 80.44 92 TYR A CA 1
ATOM 720 C C . TYR A 1 92 ? 10.266 12.612 10.999 1.00 80.44 92 TYR A C 1
ATOM 722 O O . TYR A 1 92 ? 10.933 13.618 11.228 1.00 80.44 92 TYR A O 1
ATOM 730 N N . VAL A 1 93 ? 10.563 11.765 10.013 1.00 86.12 93 VAL A N 1
ATOM 731 C CA . VAL A 1 93 ? 11.732 11.904 9.144 1.00 86.12 93 VAL A CA 1
ATOM 732 C C . VAL A 1 93 ? 11.319 11.569 7.719 1.00 86.12 93 VAL A C 1
ATOM 734 O O . VAL A 1 93 ? 10.745 10.512 7.472 1.00 86.12 93 VAL A O 1
ATOM 737 N N . SER A 1 94 ? 11.645 12.459 6.787 1.00 84.31 94 SER A N 1
ATOM 738 C CA . SER A 1 94 ? 11.439 12.266 5.353 1.00 84.31 94 SER A CA 1
ATOM 739 C C . SER A 1 94 ? 12.745 12.516 4.606 1.00 84.31 94 SER A C 1
ATOM 741 O O . SER A 1 94 ? 13.416 13.517 4.863 1.00 84.31 94 SER A O 1
ATOM 743 N N . SER A 1 95 ? 13.085 11.645 3.658 1.00 85.06 95 SER A N 1
ATOM 744 C CA . SER A 1 95 ? 14.185 11.848 2.714 1.00 85.06 95 SER A CA 1
ATOM 745 C C . SER A 1 95 ? 13.642 12.048 1.302 1.00 85.06 95 SER A C 1
ATOM 747 O O . SER A 1 95 ? 12.655 11.429 0.905 1.00 85.06 95 SER A O 1
ATOM 749 N N . LEU A 1 96 ? 14.296 12.919 0.535 1.00 88.69 96 LEU A N 1
ATOM 750 C CA . LEU A 1 96 ? 13.978 13.137 -0.872 1.00 88.69 96 LEU A CA 1
ATOM 751 C C . LEU A 1 96 ? 14.989 12.381 -1.736 1.00 88.69 96 LEU A C 1
ATOM 753 O O . LEU A 1 96 ? 16.196 12.531 -1.555 1.00 88.69 96 LEU A O 1
ATOM 757 N N . HIS A 1 97 ? 14.487 11.587 -2.680 1.00 85.81 97 HIS A N 1
ATOM 758 C CA . HIS A 1 97 ? 15.300 10.851 -3.643 1.00 85.81 97 HIS A CA 1
ATOM 759 C C . HIS A 1 97 ? 14.969 11.323 -5.058 1.00 85.81 97 HIS A C 1
ATOM 761 O O . HIS A 1 97 ? 13.836 11.184 -5.515 1.00 85.81 97 HIS A O 1
ATOM 767 N N . SER A 1 98 ? 15.962 11.882 -5.750 1.00 88.56 98 SER A N 1
ATOM 768 C CA . SER A 1 98 ? 15.831 12.232 -7.164 1.00 88.56 98 SER A CA 1
ATOM 769 C C . SER A 1 98 ? 15.955 10.978 -8.020 1.00 88.56 98 SER A C 1
ATOM 771 O O . SER A 1 98 ? 16.920 10.226 -7.888 1.00 88.56 98 SER A O 1
ATOM 773 N N . LEU A 1 99 ? 14.987 10.775 -8.908 1.00 90.19 99 LEU A N 1
ATOM 774 C CA . LEU A 1 99 ? 14.961 9.665 -9.854 1.00 90.19 99 LEU A CA 1
ATOM 775 C C . LEU A 1 99 ? 15.355 10.164 -11.248 1.00 90.19 99 LEU A C 1
ATOM 777 O O . LEU A 1 99 ? 15.031 11.289 -11.625 1.00 90.19 99 LEU A O 1
ATOM 781 N N . ASN A 1 100 ? 16.064 9.331 -12.005 1.00 87.88 100 ASN A N 1
ATOM 782 C CA . ASN A 1 100 ? 16.557 9.639 -13.352 1.00 87.88 100 ASN A CA 1
ATOM 783 C C . ASN A 1 100 ? 15.765 8.941 -14.473 1.00 87.88 100 ASN A C 1
ATOM 785 O O . ASN A 1 100 ? 16.084 9.128 -15.643 1.00 87.88 100 ASN A O 1
ATOM 789 N N . ALA A 1 101 ? 14.755 8.150 -14.120 1.00 90.75 101 ALA A N 1
ATOM 790 C CA . ALA A 1 101 ? 13.890 7.421 -15.036 1.00 90.75 101 ALA A CA 1
ATOM 791 C C . ALA A 1 101 ? 12.483 7.267 -14.432 1.00 90.75 101 ALA A C 1
ATOM 793 O O . ALA A 1 101 ? 12.222 7.675 -13.295 1.00 90.75 101 ALA A O 1
ATOM 794 N N . THR A 1 102 ? 11.560 6.722 -15.217 1.00 91.88 102 THR A N 1
ATOM 795 C CA . THR A 1 102 ? 10.161 6.530 -14.821 1.00 91.88 102 THR A CA 1
ATOM 796 C C . THR A 1 102 ? 10.011 5.263 -13.985 1.00 91.88 102 THR A C 1
ATOM 798 O O . THR A 1 102 ? 10.696 4.274 -14.221 1.00 91.88 102 THR A O 1
ATOM 801 N N . ILE A 1 103 ? 9.124 5.288 -12.991 1.00 93.19 103 ILE A N 1
ATOM 802 C CA . ILE A 1 103 ? 8.804 4.116 -12.168 1.00 93.19 103 ILE A CA 1
ATOM 803 C C . ILE A 1 103 ? 7.857 3.200 -12.946 1.00 93.19 103 ILE A C 1
ATOM 805 O O . ILE A 1 103 ? 6.916 3.699 -13.567 1.00 93.19 103 ILE A O 1
ATOM 809 N N . SER A 1 104 ? 8.068 1.884 -12.861 1.00 90.69 104 SER A N 1
ATOM 810 C CA . SER A 1 104 ? 7.166 0.892 -13.453 1.00 90.69 104 SER A CA 1
ATOM 811 C C . SER A 1 104 ? 5.719 1.114 -13.020 1.00 90.69 104 SER A C 1
ATOM 813 O O . SER A 1 104 ? 5.432 1.361 -11.845 1.00 90.69 104 SER A O 1
ATOM 815 N N . LEU A 1 105 ? 4.790 1.013 -13.968 1.00 90.62 105 LEU A N 1
ATOM 816 C CA . LEU A 1 105 ? 3.365 1.175 -13.691 1.00 90.62 105 LEU A CA 1
ATOM 817 C C . LEU A 1 105 ? 2.763 -0.101 -13.097 1.00 90.62 105 LEU A C 1
ATOM 819 O O . LEU A 1 105 ? 3.172 -1.219 -13.408 1.00 90.62 105 LEU A O 1
ATOM 823 N N . SER A 1 106 ? 1.748 0.076 -12.261 1.00 90.62 106 SER A N 1
ATOM 824 C CA . SER A 1 106 ? 0.970 -1.023 -11.701 1.00 90.62 106 SER A CA 1
ATOM 825 C C . SER A 1 106 ? 0.159 -1.689 -12.816 1.00 90.62 106 SER A C 1
ATOM 827 O O . SER A 1 106 ? -0.526 -0.984 -13.573 1.00 90.62 106 SER A O 1
ATOM 829 N N . PRO A 1 107 ? 0.221 -3.026 -12.943 1.00 84.50 107 PRO A N 1
ATOM 830 C CA . PRO A 1 107 ? -0.475 -3.736 -14.003 1.00 84.50 107 PRO A CA 1
ATOM 831 C C . PRO A 1 107 ? -1.990 -3.643 -13.815 1.00 84.50 107 PRO A C 1
ATOM 833 O O . PRO A 1 107 ? -2.500 -3.545 -12.699 1.00 84.50 107 PRO A O 1
ATOM 836 N N . PHE A 1 108 ? -2.724 -3.732 -14.921 1.00 82.56 108 PHE A N 1
ATOM 837 C CA . PHE A 1 108 ? -4.166 -3.934 -14.852 1.00 82.56 108 PHE A CA 1
ATOM 838 C C . PHE A 1 108 ? -4.474 -5.324 -14.283 1.00 82.56 108 PHE A C 1
ATOM 840 O O . PHE A 1 108 ? -3.739 -6.272 -14.583 1.00 82.56 108 PHE A O 1
ATOM 847 N N . PRO A 1 109 ? -5.559 -5.472 -13.496 1.00 79.88 109 PRO A N 1
ATOM 848 C CA . PRO A 1 109 ? -6.007 -6.775 -13.044 1.00 79.88 109 PRO A CA 1
ATOM 849 C C . PRO A 1 109 ? -6.225 -7.651 -14.270 1.00 79.88 109 PRO A C 1
ATOM 851 O O . PRO A 1 109 ? -6.978 -7.294 -15.179 1.00 79.88 109 PRO A O 1
ATOM 854 N N . GLN A 1 110 ? -5.535 -8.782 -14.315 1.00 72.25 110 GLN A N 1
ATOM 855 C CA . GLN A 1 110 ? -5.732 -9.731 -15.393 1.00 72.25 110 GLN A CA 1
ATOM 856 C C . GLN A 1 110 ? -7.027 -10.493 -15.128 1.00 72.25 110 GLN A C 1
ATOM 858 O O . GLN A 1 110 ? -7.250 -11.010 -14.032 1.00 72.25 110 GLN A O 1
ATOM 863 N N . CYS A 1 111 ? -7.897 -10.553 -16.135 1.00 70.94 111 CYS A N 1
ATOM 864 C CA . CYS A 1 111 ? -8.955 -11.549 -16.137 1.00 70.94 111 CYS A CA 1
ATOM 865 C C . CYS A 1 111 ? -8.273 -12.900 -16.335 1.00 70.94 111 CYS A C 1
ATOM 867 O O . CYS A 1 111 ? -7.615 -13.106 -17.354 1.00 70.94 111 CYS A O 1
ATOM 869 N N . TYR A 1 112 ? -8.400 -13.800 -15.366 1.00 69.56 112 TYR A N 1
ATOM 870 C CA . TYR A 1 112 ? -7.982 -15.174 -15.589 1.00 69.56 112 TYR A CA 1
ATOM 871 C C . TYR A 1 112 ? -8.871 -15.787 -16.674 1.00 69.56 112 TYR A C 1
ATOM 873 O O . TYR A 1 112 ? -10.095 -15.619 -16.649 1.00 69.56 112 TYR A O 1
ATOM 881 N N . ASP A 1 113 ? -8.256 -16.478 -17.632 1.00 75.56 113 ASP A N 1
ATOM 882 C CA . ASP A 1 113 ? -8.994 -17.324 -18.564 1.00 75.56 113 ASP A CA 1
ATOM 883 C C . ASP A 1 113 ? -9.751 -18.386 -17.756 1.00 75.56 113 ASP A C 1
ATOM 885 O O . ASP A 1 113 ? -9.194 -18.966 -16.821 1.00 75.56 113 ASP A O 1
ATOM 889 N N . LYS A 1 114 ? -11.021 -18.635 -18.093 1.00 67.75 114 LYS A N 1
ATOM 890 C CA . LYS A 1 114 ? -11.847 -19.633 -17.400 1.00 67.75 114 LYS A CA 1
ATOM 891 C C . LYS A 1 114 ? -11.164 -20.992 -17.373 1.00 67.75 114 LYS A C 1
ATOM 893 O O . LYS A 1 114 ? -11.197 -21.646 -16.338 1.00 67.75 114 LYS A O 1
ATOM 898 N N . GLN A 1 115 ? -10.501 -21.363 -18.468 1.00 71.81 115 GLN A N 1
ATOM 899 C CA . GLN A 1 115 ? -9.777 -22.625 -18.548 1.00 71.81 115 GLN A CA 1
ATOM 900 C C . GLN A 1 115 ? -8.613 -22.673 -17.545 1.00 71.81 115 GLN A C 1
ATOM 902 O O . GLN A 1 115 ? -8.448 -23.661 -16.842 1.00 71.81 115 GLN A O 1
ATOM 907 N N . LEU A 1 116 ? -7.867 -21.574 -17.393 1.00 72.25 116 LEU A N 1
ATOM 908 C CA . LEU A 1 116 ? -6.778 -21.483 -16.418 1.00 72.25 116 LEU A CA 1
ATOM 909 C C . LEU A 1 116 ? -7.300 -21.534 -14.971 1.00 72.25 116 LEU A C 1
ATOM 911 O O . LEU A 1 116 ? -6.669 -22.132 -14.106 1.00 72.25 116 LEU A O 1
ATOM 915 N N . VAL A 1 117 ? -8.461 -20.926 -14.697 1.00 73.25 117 VAL A N 1
ATOM 916 C CA . VAL A 1 117 ? -9.116 -21.001 -13.378 1.00 73.25 117 VAL A CA 1
ATOM 917 C C . VAL A 1 117 ? -9.575 -22.424 -13.074 1.00 73.25 117 VAL A C 1
ATOM 919 O O . VAL A 1 117 ? -9.402 -22.883 -11.948 1.00 73.25 117 VAL A O 1
ATOM 922 N N . GLU A 1 118 ? -10.154 -23.118 -14.052 1.00 72.31 118 GLU A N 1
ATOM 923 C CA . GLU A 1 118 ? -10.561 -24.520 -13.921 1.00 72.31 118 GLU A CA 1
ATOM 924 C C . GLU A 1 118 ? -9.345 -25.418 -13.670 1.00 72.31 118 GLU A C 1
ATOM 926 O O . GLU A 1 118 ? -9.344 -26.148 -12.685 1.00 72.31 118 GLU A O 1
ATOM 931 N N . GLU A 1 119 ? -8.266 -25.271 -14.442 1.00 76.75 119 GLU A N 1
ATOM 932 C CA . GLU A 1 119 ? -7.009 -26.010 -14.249 1.00 76.75 119 GLU A CA 1
ATOM 933 C C . GLU A 1 119 ? -6.369 -25.727 -12.875 1.00 76.75 119 GLU A C 1
ATOM 935 O O . GLU A 1 119 ? -5.940 -26.647 -12.171 1.00 76.75 119 GLU A O 1
ATOM 940 N N . MET A 1 120 ? -6.344 -24.462 -12.436 1.00 73.25 120 MET A N 1
ATOM 941 C CA . MET A 1 120 ? -5.855 -24.087 -11.105 1.00 73.25 120 MET A CA 1
ATOM 942 C C . MET A 1 120 ? -6.728 -24.680 -9.997 1.00 73.25 120 MET A C 1
ATOM 944 O O . MET A 1 120 ? -6.194 -25.238 -9.039 1.00 73.25 120 MET A O 1
ATOM 948 N N . ASN A 1 121 ? -8.051 -24.606 -10.121 1.00 72.75 121 ASN A N 1
ATOM 949 C CA . ASN A 1 121 ? -8.974 -25.193 -9.155 1.00 72.75 121 ASN A CA 1
ATOM 950 C C . ASN A 1 121 ? -8.823 -26.716 -9.105 1.00 72.75 121 ASN A C 1
ATOM 952 O O . ASN A 1 121 ? -8.698 -27.272 -8.018 1.00 72.75 121 ASN A O 1
ATOM 956 N N . GLU A 1 122 ? -8.764 -27.399 -10.245 1.00 75.75 122 GLU A N 1
ATOM 957 C CA . GLU A 1 122 ? -8.519 -28.841 -10.291 1.00 75.75 122 GLU A CA 1
ATOM 958 C C . GLU A 1 122 ? -7.195 -29.193 -9.609 1.00 75.75 122 GLU A C 1
ATOM 960 O O . GLU A 1 122 ? -7.157 -30.111 -8.795 1.00 75.75 122 GLU A O 1
ATOM 965 N N . SER A 1 123 ? -6.123 -28.428 -9.829 1.00 75.19 123 SER A N 1
ATOM 966 C CA . SER A 1 123 ? -4.841 -28.661 -9.150 1.00 75.19 123 SER A CA 1
ATOM 967 C C . SER A 1 123 ? -4.891 -28.432 -7.630 1.00 75.19 123 SER A C 1
ATOM 969 O O . SER A 1 123 ? -4.274 -29.181 -6.877 1.00 75.19 123 SER A O 1
ATOM 971 N N . LEU A 1 124 ? -5.650 -27.434 -7.163 1.00 69.31 124 LEU A N 1
ATOM 972 C CA . LEU A 1 124 ? -5.745 -27.061 -5.747 1.00 69.31 124 LEU A CA 1
ATOM 973 C C . LEU A 1 124 ? -6.713 -27.957 -4.962 1.00 69.31 124 LEU A C 1
ATOM 975 O O . LEU A 1 124 ? -6.493 -28.223 -3.780 1.00 69.31 124 LEU A O 1
ATOM 979 N N . PHE A 1 125 ? -7.783 -28.424 -5.608 1.00 64.75 125 PHE A N 1
ATOM 980 C CA . PHE A 1 125 ? -8.838 -29.229 -4.991 1.00 64.75 125 PHE A CA 1
ATOM 981 C C . PHE A 1 125 ? -8.705 -30.733 -5.271 1.00 64.75 125 PHE A C 1
ATOM 983 O O . PHE A 1 125 ? -9.289 -31.523 -4.535 1.00 64.75 125 PHE A O 1
ATOM 990 N N . SER A 1 126 ? -7.895 -31.173 -6.243 1.00 61.47 126 SER A N 1
ATOM 991 C CA . SER A 1 126 ? -7.607 -32.609 -6.449 1.00 61.47 126 SER A CA 1
ATOM 992 C C . SER A 1 126 ? -6.793 -33.234 -5.314 1.00 61.47 126 SER A C 1
ATOM 994 O O . SER A 1 126 ? -6.882 -34.442 -5.092 1.00 61.47 126 SER A O 1
ATOM 996 N N . SER A 1 127 ? -6.040 -32.431 -4.552 1.00 57.25 127 SER A N 1
ATOM 997 C CA . SER A 1 127 ? -5.343 -32.884 -3.342 1.00 57.25 127 SER A CA 1
ATOM 998 C C . SER A 1 127 ? -6.217 -32.883 -2.083 1.00 57.25 127 SER A C 1
ATOM 1000 O O . SER A 1 127 ? -5.783 -33.398 -1.052 1.00 57.25 127 SER A O 1
ATOM 1002 N N . TYR A 1 128 ? -7.438 -32.333 -2.133 1.00 54.78 128 TYR A N 1
ATOM 1003 C CA . TYR A 1 128 ? -8.392 -32.419 -1.026 1.00 54.78 128 TYR A CA 1
ATOM 1004 C C . TYR A 1 128 ? -9.116 -33.769 -1.074 1.00 54.78 128 TYR A C 1
ATOM 1006 O O . TYR A 1 128 ? -10.242 -33.898 -1.547 1.00 54.78 128 TYR A O 1
ATOM 1014 N N . GLN A 1 129 ? -8.465 -34.803 -0.544 1.00 55.81 129 GLN A N 1
ATOM 1015 C CA . GLN A 1 129 ? -9.193 -35.961 -0.034 1.00 55.81 129 GLN A CA 1
ATOM 1016 C C . GLN A 1 129 ? -9.988 -35.468 1.182 1.00 55.81 129 GLN A C 1
ATOM 1018 O O . GLN A 1 129 ? -9.394 -35.095 2.193 1.00 55.81 129 GLN A O 1
ATOM 1023 N N . LEU A 1 130 ? -11.318 -35.419 1.083 1.00 56.66 130 LEU A N 1
ATOM 1024 C CA . LEU A 1 130 ? -12.198 -35.232 2.238 1.00 56.66 130 LEU A CA 1
ATOM 1025 C C . LEU A 1 130 ? -11.975 -36.402 3.210 1.00 56.66 130 LEU A C 1
ATOM 1027 O O . LEU A 1 130 ? -12.645 -37.426 3.131 1.00 56.66 130 LEU A O 1
ATOM 1031 N N . THR A 1 131 ? -11.021 -36.270 4.129 1.00 54.78 131 THR A N 1
ATOM 1032 C CA . THR A 1 131 ? -10.842 -37.183 5.266 1.00 54.78 131 THR A CA 1
ATOM 1033 C C . THR A 1 131 ? -11.716 -36.752 6.437 1.00 54.78 131 THR A C 1
ATOM 1035 O O . THR A 1 131 ? -11.245 -36.645 7.564 1.00 54.78 131 THR A O 1
ATOM 1038 N N . GLU A 1 132 ? -12.993 -36.493 6.181 1.00 56.59 132 GLU A N 1
ATOM 1039 C CA . GLU A 1 132 ? -13.998 -36.427 7.237 1.00 56.59 132 GLU A CA 1
ATOM 1040 C C . GLU A 1 132 ? -15.120 -37.403 6.898 1.00 56.59 132 GLU A C 1
ATOM 1042 O O . GLU A 1 132 ? -16.087 -37.080 6.211 1.00 56.59 132 GLU A O 1
ATOM 1047 N N . SER A 1 133 ? -14.967 -38.638 7.382 1.00 57.16 133 SER A N 1
ATOM 1048 C CA . SER A 1 133 ? -16.105 -39.525 7.584 1.00 57.16 133 SER A CA 1
ATOM 1049 C C . SER A 1 133 ? -16.854 -39.029 8.818 1.00 57.16 133 SER A C 1
ATOM 1051 O O . SER A 1 133 ? -16.436 -39.291 9.950 1.00 57.16 133 SER A O 1
ATOM 1053 N N . TRP A 1 134 ? -17.954 -38.317 8.614 1.00 55.00 134 TRP A N 1
ATOM 1054 C CA . TRP A 1 134 ? -18.975 -38.189 9.645 1.00 55.00 134 TRP A CA 1
ATOM 1055 C C . TRP A 1 134 ? -19.689 -39.543 9.721 1.00 55.00 134 TRP A C 1
ATOM 1057 O O . TRP A 1 134 ? -20.625 -39.803 8.972 1.00 55.00 134 TRP A O 1
ATOM 1067 N N . ASN A 1 135 ? -19.145 -40.454 10.532 1.00 53.59 135 ASN A N 1
ATOM 1068 C CA . ASN A 1 135 ? -19.854 -41.670 10.910 1.00 53.59 135 ASN A CA 1
ATOM 1069 C C . ASN A 1 135 ? -20.841 -41.298 12.019 1.00 53.59 135 ASN A C 1
ATOM 1071 O O . ASN A 1 135 ? -20.408 -40.904 13.105 1.00 53.59 135 ASN A O 1
ATOM 1075 N N . ASP A 1 136 ? -22.129 -41.416 11.703 1.00 52.34 136 ASP A N 1
ATOM 1076 C CA . ASP A 1 136 ? -23.228 -41.504 12.671 1.00 52.34 136 ASP A CA 1
ATOM 1077 C C . ASP A 1 136 ? -23.179 -42.829 13.456 1.00 52.34 136 ASP A C 1
ATOM 1079 O O . ASP A 1 136 ? -22.809 -43.872 12.856 1.00 52.34 136 ASP A O 1
#

Secondary structure (DSSP, 8-state):
-HHHHHHHHHHHHHHTS------------PPP------PPPEEEEETTEEEEE-TT--EE---TTSB--EE-----PPPTT------------------SSPBPBPPPPPPPPHHHHHHHHHHHHTT---------

Foldseek 3Di:
DVVVVVVVVVVVVVVPPDDPPPPPPPVVDDDDDDDDDWDDWDWDQDPQAIDIDTPQFPAFDQPFFAFTHGDHDDDDDDDPPDDDPDDDDDDDDDDDDDDPGHGDGRHDDDDDDPVNVVVVCCVVCVPPPPPDDPDD

Sequence (136 aa):
MKKIMLSFLFLFLLLNVNTNAILTDDSLSENQSFTFSFSSPEIKMINDEIQIFIKEASSSITDPGYPSLPKYTKTIILPQASKISSVTIKDYVSSLHSLNATISLSPFPQCYDKQLVEEMNESLFSSYQLTESWND